Protein AF-A0A7V8CUK1-F1 (afdb_monomer)

Structure (mmCIF, N/CA/C/O backbone):
data_AF-A0A7V8CUK1-F1
#
_entry.id   AF-A0A7V8CUK1-F1
#
loop_
_atom_site.group_PDB
_atom_site.id
_atom_site.type_symbol
_atom_site.label_atom_id
_atom_site.label_alt_id
_atom_sit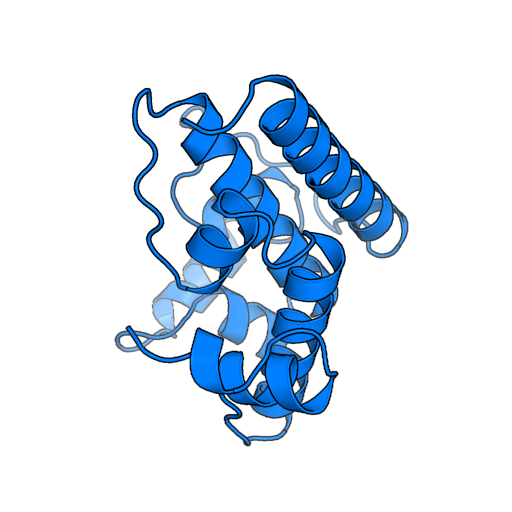e.label_comp_id
_atom_site.label_asym_id
_atom_site.label_entity_id
_atom_site.label_seq_id
_atom_site.pdbx_PDB_ins_code
_atom_site.Cartn_x
_atom_site.Cartn_y
_atom_site.Cartn_z
_atom_site.occupancy
_atom_site.B_iso_or_equiv
_atom_site.auth_seq_id
_atom_site.auth_comp_id
_atom_site.auth_asym_id
_atom_site.auth_atom_id
_atom_site.pdbx_PDB_model_num
ATOM 1 N N . MET A 1 1 ? -8.169 10.798 21.762 1.00 51.19 1 MET A N 1
ATOM 2 C CA . MET A 1 1 ? -6.802 10.284 21.980 1.00 51.19 1 MET A CA 1
ATOM 3 C C . MET A 1 1 ? -6.785 8.834 21.563 1.00 51.19 1 MET A C 1
ATOM 5 O O . MET A 1 1 ? -7.584 8.067 22.083 1.00 51.19 1 MET A O 1
ATOM 9 N N . ILE A 1 2 ? -5.942 8.481 20.598 1.00 59.31 2 ILE A N 1
ATOM 10 C CA . ILE A 1 2 ? -5.636 7.077 20.337 1.00 59.31 2 ILE A CA 1
ATOM 11 C C . ILE A 1 2 ? -4.816 6.587 21.530 1.00 59.31 2 ILE A C 1
ATOM 13 O O . ILE A 1 2 ? -3.867 7.260 21.922 1.00 59.31 2 ILE A O 1
ATOM 17 N N . THR A 1 3 ? -5.215 5.488 22.160 1.00 68.44 3 THR A N 1
ATOM 18 C CA . THR A 1 3 ? -4.437 4.887 23.245 1.00 68.44 3 THR A CA 1
ATOM 19 C C . THR A 1 3 ? -3.107 4.394 22.688 1.00 68.44 3 THR A C 1
ATOM 21 O O . THR A 1 3 ? -3.085 3.766 21.632 1.00 68.44 3 THR A O 1
ATOM 24 N N . ASP A 1 4 ? -2.019 4.650 23.410 1.00 76.81 4 ASP A N 1
ATOM 25 C CA . ASP A 1 4 ? -0.637 4.343 23.015 1.00 76.81 4 ASP A CA 1
ATOM 26 C C . ASP A 1 4 ? -0.474 2.902 22.481 1.00 76.81 4 ASP A C 1
ATOM 28 O O . ASP A 1 4 ? 0.088 2.661 21.417 1.00 76.81 4 ASP A O 1
ATOM 32 N N . ASN A 1 5 ? -1.137 1.942 23.132 1.00 85.12 5 ASN A N 1
ATOM 33 C CA . ASN A 1 5 ? -1.152 0.531 22.738 1.00 85.12 5 ASN A CA 1
ATOM 34 C C . ASN A 1 5 ? -1.760 0.268 21.338 1.00 85.12 5 ASN A C 1
ATOM 36 O O . ASN A 1 5 ? -1.317 -0.620 20.615 1.00 85.12 5 ASN A O 1
ATOM 40 N N . ARG A 1 6 ? -2.765 1.047 20.908 1.00 88.00 6 ARG A N 1
ATOM 41 C CA . ARG A 1 6 ? -3.354 0.885 19.566 1.00 88.00 6 ARG A CA 1
ATOM 42 C C . ARG A 1 6 ? -2.407 1.378 18.478 1.00 88.00 6 ARG A C 1
ATOM 44 O O . ARG A 1 6 ? -2.363 0.765 17.417 1.00 88.00 6 ARG A O 1
ATOM 51 N N . MET A 1 7 ? -1.683 2.470 18.727 1.00 88.88 7 MET A N 1
ATOM 52 C CA . MET A 1 7 ? -0.699 2.969 17.764 1.00 88.88 7 MET A CA 1
ATOM 53 C C . MET A 1 7 ? 0.431 1.965 17.568 1.00 88.88 7 MET A C 1
ATOM 55 O O . MET A 1 7 ? 0.765 1.678 16.426 1.00 88.88 7 MET A O 1
ATOM 59 N N . HIS A 1 8 ? 0.929 1.372 18.656 1.00 91.25 8 HIS A N 1
ATOM 60 C CA . HIS A 1 8 ? 1.919 0.296 18.593 1.00 91.25 8 HIS A CA 1
ATOM 61 C C . HIS A 1 8 ? 1.406 -0.904 17.787 1.00 91.25 8 HIS A C 1
ATOM 63 O O . HIS A 1 8 ? 2.064 -1.335 16.850 1.00 91.25 8 HIS A O 1
ATOM 69 N N . LYS A 1 9 ? 0.181 -1.380 18.057 1.00 93.31 9 LYS A N 1
ATOM 70 C CA . LYS A 1 9 ? -0.409 -2.471 17.265 1.00 93.31 9 LYS A CA 1
ATOM 71 C C . LYS A 1 9 ? -0.533 -2.116 15.779 1.00 93.31 9 LYS A C 1
ATOM 73 O O . LYS A 1 9 ? -0.212 -2.935 14.932 1.00 93.31 9 LYS A O 1
ATOM 78 N N . LEU A 1 10 ? -1.022 -0.917 15.453 1.00 94.19 10 LEU A N 1
ATOM 79 C CA . LEU A 1 10 ? -1.174 -0.484 14.062 1.00 94.19 10 LEU A CA 1
ATOM 80 C C . LEU A 1 10 ? 0.180 -0.403 13.345 1.00 94.19 10 LEU A C 1
ATOM 82 O O . LEU A 1 10 ? 0.274 -0.791 12.185 1.00 94.19 10 LEU A O 1
ATOM 86 N N . HIS A 1 11 ? 1.202 0.101 14.034 1.00 95.19 11 HIS A N 1
ATOM 87 C CA . HIS A 1 11 ? 2.575 0.126 13.548 1.00 95.19 11 HIS A CA 1
ATOM 88 C C . HIS A 1 11 ? 3.061 -1.291 13.214 1.00 95.19 11 HIS A C 1
ATOM 90 O O . HIS A 1 11 ? 3.462 -1.546 12.078 1.00 95.19 11 HIS A O 1
ATOM 96 N N . ASP A 1 12 ? 2.934 -2.225 14.157 1.00 96.25 12 ASP A N 1
ATOM 97 C CA . ASP A 1 12 ? 3.371 -3.61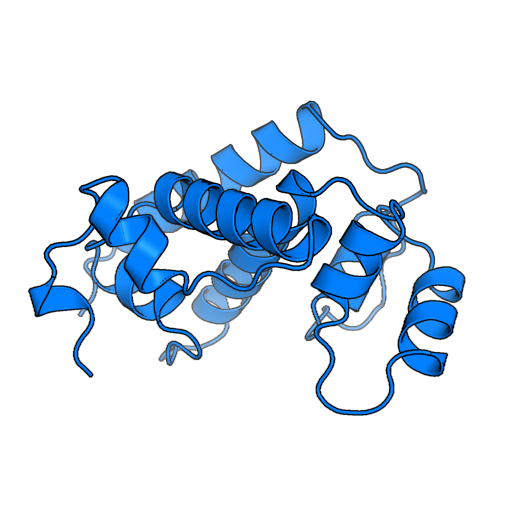3 13.975 1.00 96.25 12 ASP A CA 1
ATOM 98 C C . ASP A 1 12 ? 2.594 -4.309 12.847 1.00 96.25 12 ASP A C 1
ATOM 100 O O . ASP A 1 12 ? 3.201 -4.921 11.971 1.00 96.25 12 ASP A O 1
ATOM 104 N N . ASP A 1 13 ? 1.270 -4.123 12.783 1.00 97.12 13 ASP A N 1
ATOM 105 C CA . ASP A 1 13 ? 0.425 -4.674 11.716 1.00 97.12 13 ASP A CA 1
ATOM 106 C C . ASP A 1 13 ? 0.862 -4.172 10.319 1.00 97.12 13 ASP A C 1
ATOM 108 O O . ASP A 1 13 ? 0.829 -4.925 9.340 1.00 97.12 13 ASP A O 1
ATOM 112 N N . ILE A 1 14 ? 1.254 -2.895 10.203 1.00 97.69 14 ILE A N 1
ATOM 113 C CA . ILE A 1 14 ? 1.745 -2.311 8.945 1.00 97.69 14 ILE A CA 1
ATOM 114 C C . ILE A 1 14 ? 3.117 -2.890 8.581 1.00 97.69 14 ILE A C 1
ATOM 116 O O . ILE A 1 14 ? 3.324 -3.262 7.421 1.00 97.69 14 ILE A O 1
ATOM 120 N N . LEU A 1 15 ? 4.041 -2.989 9.541 1.00 97.62 15 LEU A N 1
ATOM 121 C CA . LEU A 1 15 ? 5.376 -3.537 9.296 1.00 97.62 15 LEU A CA 1
ATOM 122 C C . LEU A 1 15 ? 5.334 -5.023 8.933 1.00 97.62 15 LEU A C 1
ATOM 124 O O . LEU A 1 15 ? 6.010 -5.436 7.992 1.00 97.62 15 LEU A O 1
ATOM 128 N N . ASP A 1 16 ? 4.515 -5.820 9.614 1.00 98.00 16 ASP A N 1
ATOM 129 C CA . ASP A 1 16 ? 4.339 -7.240 9.308 1.00 98.00 16 ASP A CA 1
ATOM 130 C C . ASP A 1 16 ? 3.798 -7.442 7.890 1.00 98.00 16 ASP A C 1
ATOM 132 O O . ASP A 1 16 ? 4.327 -8.249 7.116 1.00 98.00 16 ASP A O 1
ATOM 136 N N . LEU A 1 17 ? 2.780 -6.665 7.507 1.00 97.94 17 LEU A N 1
ATOM 137 C CA . LEU A 1 17 ? 2.243 -6.680 6.149 1.00 97.94 17 LEU A CA 1
ATOM 138 C C . LEU A 1 17 ? 3.308 -6.286 5.117 1.00 97.94 17 LEU A C 1
ATOM 140 O O . LEU A 1 17 ? 3.419 -6.920 4.061 1.00 97.94 17 LEU A O 1
ATOM 144 N N . PHE A 1 18 ? 4.086 -5.245 5.401 1.00 97.88 18 PHE A N 1
ATOM 145 C CA . PHE A 1 18 ? 5.153 -4.780 4.525 1.00 97.88 18 PHE A CA 1
ATOM 146 C C . PHE A 1 18 ? 6.238 -5.846 4.340 1.00 97.88 18 PHE A C 1
ATOM 148 O O . PHE A 1 18 ? 6.561 -6.196 3.202 1.00 97.88 18 PHE A O 1
ATOM 155 N N . HIS A 1 19 ? 6.732 -6.440 5.428 1.00 97.62 19 HIS A N 1
ATOM 156 C CA . HIS A 1 19 ? 7.723 -7.513 5.376 1.00 97.62 19 HIS A CA 1
ATOM 157 C C . HIS A 1 19 ? 7.211 -8.738 4.614 1.00 97.62 19 HIS A C 1
ATOM 159 O O . HIS A 1 19 ? 7.938 -9.292 3.783 1.00 97.62 19 HIS A O 1
ATOM 165 N N . ALA A 1 20 ? 5.956 -9.138 4.835 1.00 98.00 20 ALA A N 1
ATOM 166 C CA . ALA A 1 20 ? 5.332 -10.228 4.090 1.00 98.00 20 ALA A CA 1
ATOM 167 C C . ALA A 1 20 ? 5.237 -9.911 2.587 1.00 98.00 20 ALA A C 1
ATOM 169 O O . ALA A 1 20 ? 5.492 -10.778 1.747 1.00 98.00 20 ALA A O 1
ATOM 170 N N . THR A 1 21 ? 4.918 -8.661 2.243 1.00 97.88 21 THR A N 1
ATOM 171 C CA . THR A 1 21 ? 4.803 -8.202 0.854 1.00 97.88 21 THR A CA 1
ATOM 172 C C . THR A 1 21 ? 6.157 -8.194 0.154 1.00 97.88 21 THR A C 1
ATOM 174 O O . THR A 1 21 ? 6.274 -8.794 -0.912 1.00 97.88 21 THR A O 1
ATOM 177 N N . ILE A 1 22 ? 7.194 -7.603 0.758 1.00 96.31 22 ILE A N 1
ATOM 178 C CA . ILE A 1 22 ? 8.551 -7.587 0.187 1.00 96.31 22 ILE A CA 1
ATOM 179 C C . ILE A 1 22 ? 9.107 -9.003 0.053 1.00 96.31 22 ILE A C 1
ATOM 181 O O . ILE A 1 22 ? 9.697 -9.334 -0.972 1.00 96.31 22 ILE A O 1
ATOM 185 N N . SER A 1 23 ? 8.885 -9.862 1.049 1.00 97.25 23 SER A N 1
ATOM 186 C CA . SER A 1 23 ? 9.347 -11.255 0.995 1.00 97.25 23 SER A CA 1
ATOM 187 C C . SER A 1 23 ? 8.728 -12.020 -0.177 1.00 97.25 23 SER A C 1
ATOM 189 O O . SER A 1 23 ? 9.383 -12.857 -0.794 1.00 97.25 23 SER A O 1
ATOM 191 N N . ARG A 1 24 ? 7.461 -11.733 -0.499 1.00 97.50 24 ARG A N 1
ATOM 192 C CA . ARG A 1 24 ? 6.744 -12.355 -1.617 1.00 97.50 24 ARG A CA 1
ATOM 193 C C . ARG A 1 24 ? 7.061 -11.713 -2.969 1.00 97.50 24 ARG A C 1
ATOM 195 O O . ARG A 1 24 ? 7.052 -12.404 -3.985 1.00 97.50 24 ARG A O 1
ATOM 202 N N . PHE A 1 25 ? 7.305 -10.409 -2.982 1.00 96.94 25 PHE A N 1
ATOM 203 C CA . PHE A 1 25 ? 7.545 -9.602 -4.173 1.00 96.94 25 PHE A CA 1
ATOM 204 C C . PHE A 1 25 ? 8.824 -8.782 -3.978 1.00 96.94 25 PHE A C 1
ATOM 206 O O . PHE A 1 25 ? 8.735 -7.582 -3.717 1.00 96.94 25 PHE A O 1
ATOM 213 N N . PRO A 1 26 ? 10.011 -9.404 -4.059 1.00 96.38 26 PRO A N 1
ATOM 214 C CA . PRO A 1 26 ? 11.260 -8.710 -3.776 1.00 96.38 26 PRO A CA 1
ATOM 215 C C . PRO A 1 26 ? 11.538 -7.601 -4.809 1.00 96.38 26 PRO A C 1
ATOM 217 O O . PRO A 1 26 ? 11.166 -7.748 -5.979 1.00 96.38 26 PRO A O 1
ATOM 220 N N . PRO A 1 27 ? 12.194 -6.497 -4.404 1.00 95.00 27 PRO A N 1
ATOM 221 C CA . PRO A 1 27 ? 12.601 -5.439 -5.322 1.00 95.00 27 PRO A CA 1
ATOM 222 C C . PRO A 1 27 ? 13.595 -5.955 -6.368 1.00 95.00 27 PRO A C 1
ATOM 224 O O . PRO A 1 27 ? 14.397 -6.853 -6.104 1.00 95.00 27 PRO A O 1
ATOM 227 N N . GLN A 1 28 ? 13.539 -5.378 -7.568 1.00 92.88 28 GLN A N 1
ATOM 228 C CA . GLN A 1 28 ? 14.340 -5.819 -8.719 1.00 92.88 28 GLN A CA 1
ATOM 229 C C . GLN A 1 28 ? 15.638 -5.022 -8.884 1.00 92.88 28 GLN A C 1
ATOM 231 O O . GLN A 1 28 ? 16.539 -5.431 -9.618 1.00 92.88 28 GLN A O 1
ATOM 236 N N . HIS A 1 29 ? 15.743 -3.881 -8.207 1.00 92.81 29 HIS A N 1
ATOM 237 C CA . HIS A 1 29 ? 16.882 -2.983 -8.284 1.00 92.81 29 HIS A CA 1
ATOM 238 C C . HIS A 1 29 ? 17.542 -2.823 -6.920 1.00 92.81 29 HIS A C 1
ATOM 240 O O . HIS A 1 29 ? 16.934 -3.040 -5.872 1.00 92.81 29 HIS A O 1
ATOM 246 N N . ALA A 1 30 ? 18.810 -2.411 -6.938 1.00 88.06 30 ALA A N 1
ATOM 247 C CA . ALA A 1 30 ? 19.479 -2.002 -5.716 1.00 88.06 30 ALA A CA 1
ATOM 248 C C . ALA A 1 30 ? 18.745 -0.789 -5.108 1.00 88.06 30 ALA A C 1
ATOM 250 O O . ALA A 1 30 ? 18.353 0.111 -5.860 1.00 88.06 30 ALA A O 1
ATOM 251 N N . PRO A 1 31 ? 18.579 -0.744 -3.775 1.00 85.38 31 PRO A N 1
ATOM 252 C CA . PRO A 1 31 ? 17.950 0.386 -3.111 1.00 85.38 31 PRO A CA 1
ATOM 253 C C . PRO A 1 31 ? 18.742 1.666 -3.392 1.00 85.38 31 PRO A C 1
ATOM 255 O O . PRO A 1 31 ? 19.974 1.683 -3.308 1.00 85.38 31 PRO A O 1
ATOM 258 N N . PHE A 1 32 ? 18.039 2.743 -3.736 1.00 83.94 32 PHE A N 1
ATOM 259 C CA . PHE A 1 32 ? 18.649 4.043 -3.998 1.00 83.94 32 PHE A CA 1
ATOM 260 C C . PHE A 1 32 ? 18.261 5.030 -2.903 1.00 83.94 32 PHE A C 1
ATOM 262 O O . PHE A 1 32 ? 17.244 5.710 -3.003 1.00 83.94 32 PHE A O 1
ATOM 269 N N . ILE A 1 33 ? 19.088 5.113 -1.863 1.00 77.06 33 ILE A N 1
ATOM 270 C CA . ILE A 1 33 ? 18.859 6.017 -0.733 1.00 77.06 33 ILE A CA 1
ATOM 271 C C . ILE A 1 33 ? 19.136 7.454 -1.183 1.00 77.06 33 ILE A C 1
ATOM 273 O O . ILE A 1 33 ? 20.267 7.791 -1.546 1.00 77.06 33 ILE A O 1
ATOM 277 N N . GLN A 1 34 ? 18.116 8.311 -1.152 1.00 68.06 34 GLN A N 1
ATOM 278 C CA . GLN A 1 34 ? 18.307 9.751 -1.307 1.00 68.06 34 GLN A CA 1
ATOM 279 C C . GLN A 1 34 ? 18.609 10.389 0.050 1.00 68.06 34 GLN A C 1
ATOM 281 O O .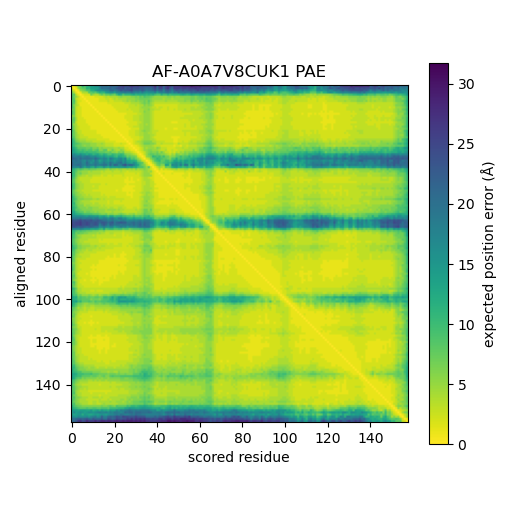 GLN A 1 34 ? 18.145 9.945 1.092 1.00 68.06 34 GLN A O 1
ATOM 286 N N . ALA A 1 35 ? 19.402 11.465 0.050 1.00 58.62 35 ALA A N 1
ATOM 287 C CA . ALA A 1 35 ? 19.739 12.192 1.278 1.00 58.62 35 ALA A CA 1
ATOM 288 C C . ALA A 1 35 ? 18.526 12.900 1.919 1.00 58.62 35 ALA A C 1
ATOM 290 O O . ALA A 1 35 ? 18.602 13.335 3.066 1.00 58.62 35 ALA A O 1
ATOM 291 N N . ALA A 1 36 ? 17.423 13.038 1.177 1.00 63.16 36 ALA A N 1
ATOM 292 C CA . ALA A 1 36 ? 16.160 13.576 1.657 1.00 63.16 36 ALA A CA 1
ATOM 293 C C . ALA A 1 36 ? 15.128 12.447 1.724 1.00 63.16 36 ALA A C 1
ATOM 295 O O . ALA A 1 36 ? 14.956 11.726 0.748 1.00 63.16 36 ALA A O 1
ATOM 296 N N . MET A 1 37 ? 14.444 12.339 2.866 1.00 58.78 37 MET A N 1
ATOM 297 C CA . MET A 1 37 ? 13.389 11.346 3.084 1.00 58.78 37 MET A CA 1
ATOM 298 C C . MET A 1 37 ? 12.264 11.478 2.045 1.00 58.78 37 MET A C 1
ATOM 300 O O . MET A 1 37 ? 11.901 12.607 1.691 1.00 58.78 37 MET A O 1
ATOM 304 N N . PRO A 1 38 ? 11.656 10.362 1.618 1.00 65.50 38 PRO A N 1
ATOM 305 C CA . PRO A 1 38 ? 10.652 10.367 0.570 1.00 65.50 38 PRO A CA 1
ATOM 306 C C . PRO A 1 38 ? 9.348 10.979 1.096 1.00 65.50 38 PRO A C 1
ATOM 308 O O . PRO A 1 38 ? 8.822 10.598 2.140 1.00 65.50 38 PRO A O 1
ATOM 311 N N . TYR A 1 39 ? 8.800 11.949 0.370 1.00 71.75 39 TYR A N 1
ATOM 312 C CA . TYR A 1 39 ? 7.490 12.544 0.656 1.00 71.75 39 TYR A CA 1
ATOM 313 C C . TYR A 1 39 ? 6.415 12.022 -0.295 1.00 71.75 39 TYR A C 1
ATOM 315 O O . TYR A 1 39 ? 5.220 12.106 0.009 1.00 71.75 39 TYR A O 1
ATOM 323 N N . LYS A 1 40 ? 6.815 11.479 -1.449 1.00 86.31 40 LYS A N 1
ATOM 324 C CA . LYS A 1 40 ? 5.916 10.969 -2.487 1.00 86.31 40 LYS A CA 1
ATOM 325 C C . LYS A 1 40 ? 6.085 9.468 -2.669 1.00 86.31 40 LYS A C 1
ATOM 327 O O . LYS A 1 40 ? 7.184 8.938 -2.573 1.00 86.31 40 LYS A O 1
ATOM 332 N N . ILE A 1 41 ? 4.997 8.801 -3.052 1.00 89.12 41 ILE A N 1
ATOM 333 C CA . ILE A 1 41 ? 4.971 7.348 -3.271 1.00 89.12 41 ILE A CA 1
ATOM 334 C C . ILE A 1 41 ? 6.064 6.861 -4.239 1.00 89.12 41 ILE A C 1
ATOM 336 O O . ILE A 1 41 ? 6.673 5.822 -4.018 1.00 89.12 41 ILE A O 1
ATOM 340 N N . GLY A 1 42 ? 6.366 7.643 -5.281 1.00 89.94 42 GLY A N 1
ATOM 341 C CA . GLY A 1 42 ? 7.420 7.311 -6.239 1.00 89.94 42 GLY A CA 1
ATOM 342 C C . GLY A 1 42 ? 8.822 7.294 -5.629 1.00 89.94 42 GLY A C 1
ATOM 343 O O . GLY A 1 42 ? 9.646 6.489 -6.041 1.00 89.94 42 GLY A O 1
ATOM 344 N N . GLU A 1 43 ? 9.092 8.144 -4.640 1.00 90.62 43 GLU A N 1
ATOM 345 C CA . GLU A 1 43 ? 10.397 8.209 -3.973 1.00 90.62 43 GLU A CA 1
ATOM 346 C C . GLU A 1 43 ? 10.597 6.983 -3.072 1.00 90.62 43 GLU A C 1
ATOM 348 O O . GLU A 1 43 ? 11.643 6.349 -3.162 1.00 90.62 43 GLU A O 1
ATOM 353 N N . TYR A 1 44 ? 9.564 6.554 -2.333 1.00 93.19 44 TYR A N 1
ATOM 354 C CA . TYR A 1 44 ? 9.596 5.287 -1.583 1.00 93.19 44 TYR A CA 1
ATOM 355 C C . TYR A 1 44 ? 9.890 4.087 -2.491 1.00 93.19 44 TYR A C 1
ATOM 357 O O . TYR A 1 44 ? 10.713 3.235 -2.166 1.00 93.19 44 TYR A O 1
ATOM 365 N N . LEU A 1 45 ? 9.235 4.015 -3.654 1.00 94.19 45 LEU A N 1
ATOM 366 C CA . LEU A 1 45 ? 9.447 2.922 -4.608 1.00 94.19 45 LEU A CA 1
ATOM 367 C C . LEU A 1 45 ? 10.878 2.906 -5.169 1.00 94.19 45 LEU A C 1
ATOM 369 O O . LEU A 1 45 ? 11.410 1.831 -5.444 1.00 94.19 45 LEU A O 1
ATOM 373 N N . VAL A 1 46 ? 11.506 4.077 -5.320 1.00 93.94 46 VAL A N 1
ATOM 374 C CA . VAL A 1 46 ? 12.917 4.199 -5.715 1.00 93.94 46 VAL A CA 1
ATOM 375 C C . VAL A 1 46 ? 13.850 3.751 -4.594 1.00 93.94 46 VAL A C 1
ATOM 377 O O . VAL A 1 46 ? 14.766 2.964 -4.831 1.00 93.94 46 VAL A O 1
ATOM 380 N N . GLU A 1 47 ? 13.621 4.229 -3.373 1.00 92.62 47 GLU A N 1
ATOM 381 C CA . GLU A 1 47 ? 14.461 3.896 -2.220 1.00 92.62 47 GLU A CA 1
ATOM 382 C C . GLU A 1 47 ? 14.452 2.405 -1.912 1.00 92.62 47 GLU A C 1
ATOM 384 O O . GLU A 1 47 ? 15.500 1.828 -1.638 1.00 92.62 47 GLU A O 1
ATOM 389 N N . LEU A 1 48 ? 13.291 1.767 -2.043 1.00 92.94 48 LEU A N 1
ATOM 390 C CA . LEU A 1 48 ? 13.129 0.333 -1.834 1.00 92.94 48 LEU A CA 1
ATOM 391 C C . LEU A 1 48 ? 13.603 -0.518 -3.020 1.00 92.94 48 LEU A C 1
ATOM 393 O O . LEU A 1 48 ? 13.612 -1.739 -2.910 1.00 92.94 48 LEU A O 1
ATOM 397 N N . GLY A 1 49 ? 14.000 0.090 -4.144 1.00 95.31 49 GLY A N 1
ATOM 398 C CA . GLY A 1 49 ? 14.507 -0.630 -5.315 1.00 95.31 49 GLY A CA 1
ATOM 399 C C . GLY A 1 49 ? 13.427 -1.294 -6.178 1.00 95.31 49 GLY A C 1
ATOM 400 O O . GLY A 1 49 ? 13.734 -2.172 -6.985 1.00 95.31 49 GLY A O 1
ATOM 401 N N . TYR A 1 50 ? 12.160 -0.900 -6.036 1.00 96.19 50 TYR A N 1
ATOM 402 C CA . TYR A 1 50 ? 11.086 -1.370 -6.919 1.00 96.19 50 TYR A CA 1
ATOM 403 C C . TYR A 1 50 ? 11.119 -0.704 -8.287 1.00 96.19 50 TYR A C 1
ATOM 405 O O . TYR A 1 50 ? 10.741 -1.333 -9.268 1.00 96.19 50 TYR A O 1
ATOM 413 N N . ILE A 1 51 ? 11.569 0.549 -8.349 1.00 95.00 51 ILE A N 1
ATOM 414 C CA . ILE A 1 51 ? 11.762 1.288 -9.598 1.00 95.00 51 ILE A CA 1
ATOM 415 C C . ILE A 1 51 ? 13.073 2.066 -9.546 1.00 95.00 51 ILE A C 1
ATOM 417 O O . ILE A 1 51 ? 13.592 2.400 -8.485 1.00 95.00 51 ILE A O 1
ATOM 421 N N . THR A 1 52 ? 13.601 2.425 -10.701 1.00 94.12 52 THR A N 1
ATOM 422 C CA . THR A 1 52 ? 14.741 3.327 -10.828 1.00 94.12 52 THR A CA 1
ATOM 423 C C . THR A 1 52 ? 14.287 4.792 -10.870 1.00 94.12 52 THR A C 1
ATOM 425 O O . THR A 1 52 ? 13.175 5.108 -11.311 1.00 94.12 52 THR A O 1
ATOM 428 N N . PRO A 1 53 ? 15.175 5.754 -10.543 1.00 92.06 53 PRO A N 1
ATOM 429 C CA . PRO A 1 53 ? 14.888 7.174 -10.751 1.00 92.06 53 PRO A CA 1
ATOM 430 C C . PRO A 1 53 ? 14.529 7.515 -12.207 1.00 92.06 53 PRO A C 1
ATOM 432 O O . PRO A 1 53 ? 13.837 8.499 -12.469 1.00 92.06 53 PRO A O 1
ATOM 435 N N . ARG A 1 54 ? 15.033 6.733 -13.173 1.00 91.69 54 ARG A N 1
ATOM 436 C CA . ARG A 1 54 ? 14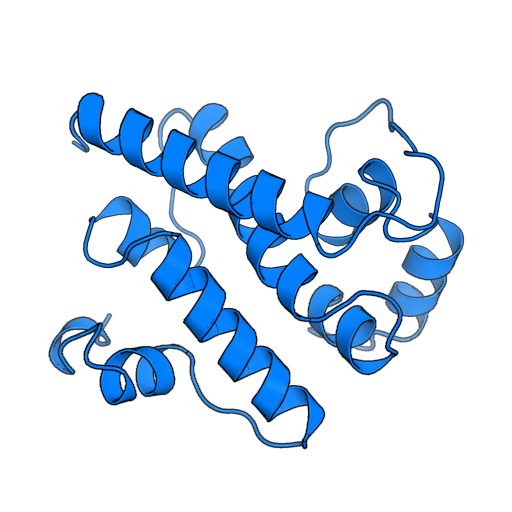.736 6.912 -14.598 1.00 91.69 54 ARG A CA 1
ATOM 437 C C . ARG A 1 54 ? 13.298 6.512 -14.918 1.00 91.69 54 ARG A C 1
ATOM 439 O O . ARG A 1 54 ? 12.621 7.296 -15.575 1.00 91.69 54 ARG A O 1
ATOM 446 N N . GLU A 1 55 ? 12.845 5.356 -14.446 1.00 92.38 55 GLU A N 1
ATOM 447 C CA . GLU A 1 55 ? 11.468 4.883 -14.646 1.00 92.38 55 GLU A CA 1
ATOM 448 C C . GLU A 1 55 ? 10.463 5.814 -13.975 1.00 92.38 55 GLU A C 1
ATOM 450 O O . GLU A 1 55 ? 9.482 6.207 -14.603 1.00 92.38 55 GLU A O 1
ATOM 455 N N . LEU A 1 56 ? 10.761 6.284 -12.757 1.00 91.12 56 LEU A N 1
ATOM 456 C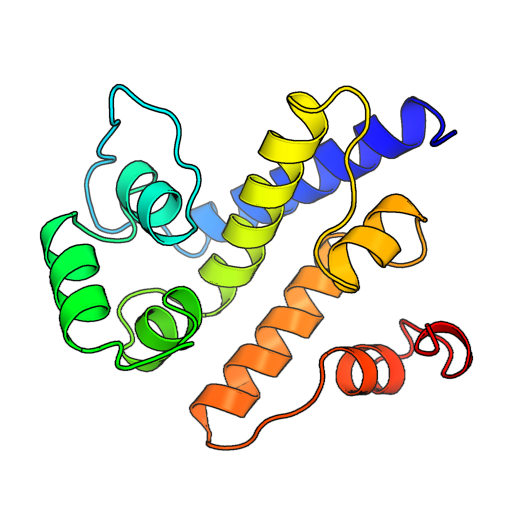 CA . LEU A 1 56 ? 9.923 7.281 -12.094 1.00 91.12 56 LEU A CA 1
ATOM 457 C C . LEU A 1 56 ? 9.770 8.550 -12.948 1.00 91.12 56 LEU A C 1
ATOM 459 O O . LEU A 1 56 ? 8.656 9.028 -13.154 1.00 91.12 56 LEU A O 1
ATOM 463 N N . ARG A 1 57 ? 10.871 9.086 -13.497 1.00 89.69 57 ARG A N 1
ATOM 464 C CA . ARG A 1 57 ? 10.807 10.247 -14.404 1.00 89.69 57 ARG A CA 1
ATOM 465 C C . ARG A 1 57 ? 9.995 9.953 -15.662 1.00 89.69 57 ARG A C 1
ATOM 467 O O . ARG A 1 57 ? 9.255 10.825 -16.100 1.00 89.69 57 ARG A O 1
ATOM 474 N N . GLN A 1 58 ? 10.127 8.759 -16.236 1.00 89.12 58 GLN A N 1
ATOM 475 C CA . GLN A 1 58 ? 9.363 8.367 -17.420 1.00 89.12 58 GLN A CA 1
ATOM 476 C C . GLN A 1 58 ? 7.864 8.325 -17.126 1.00 89.12 58 GLN A C 1
ATOM 478 O O . GLN A 1 58 ? 7.093 8.888 -17.897 1.00 89.12 58 GLN A O 1
ATOM 483 N N . VAL A 1 59 ? 7.436 7.739 -16.007 1.00 88.25 59 VAL A N 1
ATOM 484 C CA . VAL A 1 59 ? 6.014 7.734 -15.627 1.00 88.25 59 VAL A CA 1
ATOM 485 C C . VAL A 1 59 ? 5.505 9.152 -15.387 1.00 88.25 59 VAL A C 1
ATOM 487 O O . VAL A 1 59 ? 4.477 9.536 -15.938 1.00 88.25 59 VAL A O 1
ATOM 490 N N . LEU A 1 60 ? 6.263 9.977 -14.661 1.00 86.81 60 LEU A N 1
ATOM 491 C CA . LEU A 1 60 ? 5.893 11.372 -14.400 1.00 86.81 60 LEU A CA 1
ATOM 492 C C . LEU A 1 60 ? 5.778 12.225 -15.675 1.00 86.81 60 LEU A C 1
ATOM 494 O O . LEU A 1 60 ? 4.977 13.152 -15.709 1.00 86.81 60 LEU A O 1
ATOM 498 N N . GLN A 1 61 ? 6.551 11.927 -16.723 1.00 84.56 61 GLN A N 1
ATOM 499 C CA . GLN A 1 61 ? 6.449 12.615 -18.018 1.00 84.56 61 GLN A CA 1
ATOM 500 C C . GLN A 1 61 ? 5.167 12.262 -18.784 1.00 84.56 61 GLN A C 1
ATOM 502 O O . GLN A 1 61 ? 4.659 13.092 -19.539 1.00 84.56 61 GLN A O 1
ATOM 507 N N . HIS A 1 62 ? 4.650 11.045 -18.604 1.00 75.50 62 HIS A N 1
ATOM 508 C CA . HIS A 1 62 ? 3.429 10.576 -19.265 1.00 75.50 62 HIS A CA 1
ATOM 509 C C . HIS A 1 62 ? 2.165 10.828 -18.434 1.00 75.50 62 HIS A C 1
ATOM 511 O O . HIS A 1 62 ? 1.072 10.890 -18.998 1.00 75.50 62 HIS A O 1
ATOM 517 N N . ALA A 1 63 ? 2.307 11.037 -17.124 1.00 70.50 63 ALA A N 1
ATOM 518 C CA . ALA A 1 63 ? 1.224 11.427 -16.235 1.00 70.50 63 ALA A CA 1
ATOM 519 C C . ALA A 1 63 ? 0.722 12.843 -16.585 1.00 70.50 63 ALA A C 1
ATOM 521 O O . ALA A 1 63 ? 1.259 13.857 -16.137 1.00 70.50 63 ALA A O 1
ATOM 522 N N . LYS A 1 64 ? -0.321 12.936 -17.417 1.00 56.00 64 LYS A N 1
ATOM 523 C CA . LYS A 1 64 ? -1.005 14.202 -17.717 1.00 56.00 64 LYS A CA 1
ATOM 524 C C . LYS A 1 64 ? -2.141 14.427 -1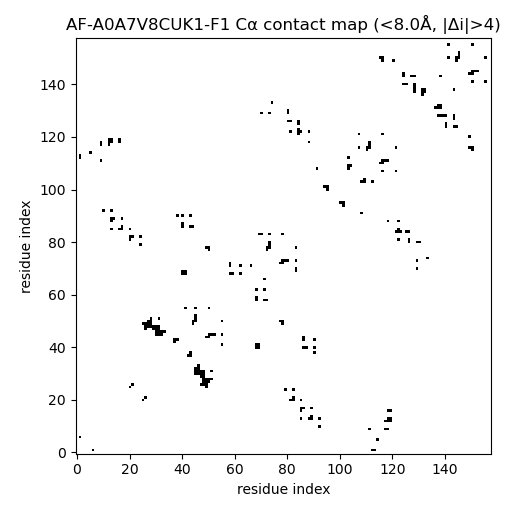6.713 1.00 56.00 64 LYS A C 1
ATOM 526 O O . LYS A 1 64 ? -3.175 13.775 -16.790 1.00 56.00 64 LYS A O 1
ATOM 531 N N . GLY A 1 65 ? -1.981 15.393 -15.807 1.00 59.28 65 GLY A N 1
ATOM 532 C CA . GLY A 1 65 ? -3.022 15.802 -14.851 1.00 59.28 65 GLY A CA 1
ATOM 533 C C . GLY A 1 65 ? -2.929 15.106 -13.487 1.00 59.28 65 GLY A C 1
ATOM 534 O O . GLY A 1 65 ? -1.846 14.738 -13.046 1.00 59.28 65 GLY A O 1
ATOM 535 N N . ALA A 1 66 ? -4.064 14.953 -12.798 1.00 54.06 66 ALA A N 1
ATOM 536 C CA . ALA A 1 66 ? -4.166 14.363 -11.455 1.00 54.06 66 ALA A CA 1
ATOM 537 C C . ALA A 1 66 ? -4.070 12.819 -11.453 1.00 54.06 66 ALA A C 1
ATOM 539 O O . ALA A 1 66 ? -4.836 12.147 -10.767 1.00 54.06 66 ALA A O 1
ATOM 540 N N . HIS A 1 67 ? -3.191 12.237 -12.272 1.00 60.47 67 HIS A N 1
ATOM 541 C CA . HIS A 1 67 ? -3.008 10.786 -12.326 1.00 60.47 67 HIS A CA 1
ATOM 542 C C . HIS A 1 67 ? -2.222 10.280 -11.113 1.00 60.47 67 HIS A C 1
ATOM 544 O O . HIS A 1 67 ? -1.257 10.895 -10.649 1.00 60.47 67 HIS A O 1
ATOM 550 N N . HIS A 1 68 ? -2.671 9.150 -10.570 1.00 80.19 68 HIS A N 1
ATOM 551 C CA . HIS A 1 68 ? -2.042 8.510 -9.426 1.00 80.19 68 HIS A CA 1
ATOM 552 C C . HIS A 1 68 ? -0.829 7.713 -9.911 1.00 80.19 68 HIS A C 1
ATOM 554 O O . HIS A 1 68 ? -0.979 6.582 -10.354 1.00 80.19 68 HIS A O 1
ATOM 560 N N . VAL A 1 69 ? 0.372 8.284 -9.773 1.00 87.06 69 VAL A N 1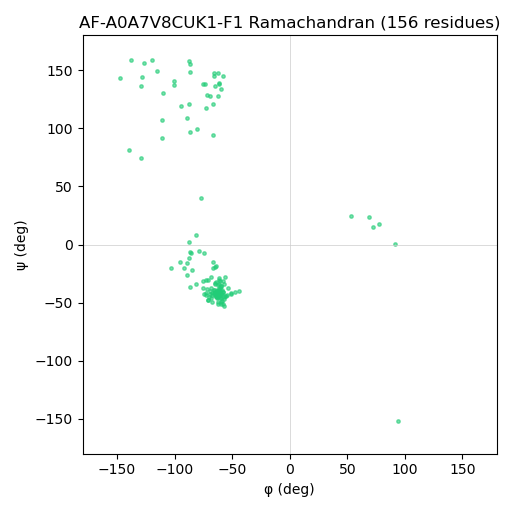
ATOM 561 C CA . VAL A 1 69 ? 1.654 7.675 -10.197 1.00 87.06 69 VAL A CA 1
ATOM 562 C C . VAL A 1 69 ? 1.780 6.196 -9.811 1.00 87.06 69 VAL A C 1
ATOM 564 O O . VAL A 1 69 ? 2.262 5.393 -10.600 1.00 87.06 69 VAL A O 1
ATOM 567 N N . GLY A 1 70 ? 1.323 5.818 -8.613 1.00 89.25 70 GLY A N 1
ATOM 568 C CA . GLY A 1 70 ? 1.324 4.419 -8.178 1.00 89.25 70 GLY A CA 1
ATOM 569 C C . GLY A 1 70 ? 0.457 3.506 -9.052 1.00 89.25 70 GLY A C 1
ATOM 570 O O . GLY A 1 70 ? 0.896 2.418 -9.411 1.00 89.25 70 GLY A O 1
ATOM 571 N N . LEU A 1 71 ? -0.745 3.948 -9.435 1.00 89.25 71 LEU A N 1
ATOM 572 C CA . LEU A 1 71 ? -1.637 3.182 -10.312 1.00 89.25 71 LEU A CA 1
ATOM 573 C C . LEU A 1 71 ? -1.056 3.029 -11.716 1.00 89.25 71 LEU A C 1
ATOM 575 O O . LEU A 1 71 ? -1.153 1.948 -12.289 1.00 89.25 71 LEU A O 1
ATOM 579 N N . ASP A 1 72 ? -0.422 4.075 -12.249 1.00 89.38 72 ASP A N 1
ATOM 580 C CA . ASP A 1 72 ? 0.227 4.019 -13.563 1.00 89.38 72 ASP A CA 1
ATOM 581 C C . ASP A 1 72 ? 1.379 3.005 -13.574 1.00 89.38 72 ASP A C 1
ATOM 583 O O . ASP A 1 72 ? 1.525 2.238 -14.525 1.00 89.38 72 ASP A O 1
ATOM 587 N N . LEU A 1 73 ? 2.162 2.950 -12.491 1.00 91.69 73 LEU A N 1
ATOM 588 C CA . LEU A 1 73 ? 3.239 1.971 -12.324 1.00 91.69 73 LEU A CA 1
ATOM 589 C C . LEU A 1 73 ? 2.714 0.534 -12.261 1.00 91.69 73 LEU A C 1
ATOM 591 O O . LEU A 1 73 ? 3.308 -0.353 -12.868 1.00 91.69 73 LEU A O 1
ATOM 595 N N . VAL A 1 74 ? 1.598 0.300 -11.567 1.00 93.31 74 VAL A N 1
ATOM 596 C CA . VAL A 1 74 ? 0.965 -1.027 -11.523 1.00 93.31 74 VAL A CA 1
ATOM 597 C C . VAL A 1 74 ? 0.360 -1.398 -12.878 1.00 93.31 74 VAL A C 1
ATOM 599 O O . VAL A 1 74 ? 0.511 -2.523 -13.340 1.00 93.31 74 VAL A O 1
ATOM 602 N N . ARG A 1 75 ? -0.315 -0.459 -13.546 1.00 89.19 75 ARG A N 1
ATOM 603 C CA . ARG A 1 75 ? -0.930 -0.689 -14.861 1.00 89.19 75 ARG A CA 1
ATOM 604 C C . ARG A 1 75 ? 0.105 -0.976 -15.948 1.00 89.19 75 ARG A C 1
ATOM 606 O O . ARG A 1 75 ? -0.190 -1.720 -16.874 1.00 89.19 75 ARG A O 1
ATOM 613 N N . GLY A 1 76 ? 1.281 -0.364 -15.856 1.00 89.50 76 GLY A N 1
ATOM 614 C CA . GLY A 1 76 ? 2.407 -0.632 -16.748 1.00 89.50 76 GLY A CA 1
ATOM 615 C C . GLY A 1 76 ? 3.219 -1.875 -16.381 1.00 89.50 76 GLY A C 1
ATOM 616 O O . GLY A 1 76 ? 4.301 -2.034 -16.938 1.00 89.50 76 GLY A O 1
ATOM 617 N N . ASP A 1 77 ? 2.755 -2.691 -15.424 1.00 91.12 77 ASP A N 1
ATOM 618 C CA . ASP A 1 77 ? 3.457 -3.862 -14.880 1.00 91.12 77 ASP A CA 1
ATOM 619 C C . ASP A 1 77 ? 4.882 -3.557 -14.372 1.00 91.12 77 ASP A C 1
ATOM 621 O O . ASP A 1 77 ? 5.735 -4.439 -14.286 1.00 91.12 77 ASP A O 1
ATOM 625 N N . VAL A 1 78 ? 5.145 -2.296 -14.006 1.00 93.38 78 VAL A N 1
ATOM 626 C CA . VAL A 1 78 ? 6.442 -1.850 -13.475 1.00 93.38 78 VAL A CA 1
ATOM 627 C C . VAL A 1 78 ? 6.604 -2.311 -12.029 1.00 93.38 78 VAL A C 1
ATOM 629 O O . VAL A 1 78 ? 7.693 -2.698 -11.614 1.00 93.38 78 VAL A O 1
ATOM 632 N N . ILE A 1 79 ? 5.514 -2.295 -11.256 1.00 95.31 79 ILE A N 1
ATOM 633 C CA . ILE A 1 79 ? 5.481 -2.827 -9.891 1.00 95.31 79 ILE A CA 1
ATOM 634 C C . ILE A 1 79 ? 4.308 -3.803 -9.724 1.00 95.31 79 ILE A C 1
ATOM 636 O O . ILE A 1 79 ? 3.227 -3.554 -10.264 1.00 95.31 79 ILE A O 1
ATOM 640 N N . PRO A 1 80 ? 4.460 -4.884 -8.939 1.00 95.62 80 PRO A N 1
ATOM 641 C CA . PRO A 1 80 ? 3.343 -5.767 -8.620 1.00 95.62 80 PRO A CA 1
ATOM 642 C C . PRO A 1 80 ? 2.237 -5.028 -7.855 1.00 95.62 80 PRO A C 1
ATOM 644 O O . PRO A 1 80 ? 2.518 -4.286 -6.913 1.00 95.62 80 PRO A O 1
ATOM 647 N N . ALA A 1 81 ? 0.972 -5.288 -8.194 1.00 94.56 81 ALA A N 1
ATOM 648 C CA . ALA A 1 81 ? -0.176 -4.626 -7.565 1.00 94.56 81 ALA A CA 1
ATOM 649 C C . ALA A 1 81 ? -0.175 -4.662 -6.018 1.00 94.56 81 ALA A C 1
ATOM 651 O O . ALA A 1 81 ? -0.424 -3.612 -5.426 1.00 94.56 81 ALA A O 1
ATOM 652 N N . PRO A 1 82 ? 0.164 -5.781 -5.335 1.00 95.94 82 PRO A N 1
ATOM 653 C CA . PRO A 1 82 ? 0.173 -5.827 -3.867 1.00 95.94 82 PRO A CA 1
ATOM 654 C C . PRO A 1 82 ? 1.241 -4.948 -3.205 1.00 95.94 82 PRO A C 1
ATOM 656 O O . PRO A 1 82 ? 1.109 -4.609 -2.032 1.00 95.94 82 PRO A O 1
ATOM 659 N N . VAL A 1 83 ? 2.288 -4.561 -3.940 1.00 97.25 83 VAL A N 1
ATOM 660 C CA . VAL A 1 83 ? 3.350 -3.695 -3.412 1.00 97.25 83 VAL A CA 1
ATOM 661 C C . VAL A 1 83 ? 2.798 -2.301 -3.128 1.00 97.25 83 VAL A C 1
ATOM 663 O O . VAL A 1 83 ? 3.082 -1.734 -2.077 1.00 97.25 83 VAL A O 1
ATOM 666 N N . LEU A 1 84 ? 1.961 -1.756 -4.015 1.00 96.25 84 LEU A N 1
ATOM 667 C CA . LEU A 1 84 ? 1.483 -0.379 -3.891 1.00 96.25 84 LEU A CA 1
ATOM 668 C C . LEU A 1 84 ? 0.706 -0.111 -2.580 1.00 96.25 84 LEU A C 1
ATOM 670 O O . LEU A 1 84 ? 1.064 0.849 -1.894 1.00 96.25 84 LEU A O 1
ATOM 674 N N . PRO A 1 85 ? -0.294 -0.922 -2.171 1.00 96.75 85 PRO A N 1
ATOM 675 C CA . PRO A 1 85 ? -0.955 -0.757 -0.877 1.00 96.75 85 PRO A CA 1
ATOM 676 C C . PRO A 1 85 ? 0.003 -0.827 0.314 1.00 96.75 85 PRO A C 1
ATOM 678 O O . PRO A 1 85 ? -0.117 -0.016 1.230 1.00 96.75 85 PRO A O 1
ATOM 681 N N . ALA A 1 86 ? 0.978 -1.743 0.294 1.00 97.25 86 ALA A N 1
ATOM 682 C CA . ALA A 1 86 ? 1.958 -1.866 1.371 1.00 97.25 86 ALA A CA 1
ATOM 683 C C . ALA A 1 86 ? 2.824 -0.601 1.496 1.00 97.25 86 ALA A C 1
ATOM 685 O O . ALA A 1 86 ? 3.010 -0.093 2.600 1.00 97.25 86 ALA A O 1
ATOM 686 N N . ILE A 1 87 ? 3.289 -0.031 0.377 1.00 95.69 87 ILE A N 1
ATOM 687 C CA . ILE A 1 87 ? 4.079 1.210 0.412 1.00 95.69 87 ILE A CA 1
ATOM 688 C C . ILE A 1 87 ? 3.228 2.409 0.850 1.00 95.69 87 ILE A C 1
ATOM 690 O O . ILE A 1 87 ? 3.710 3.254 1.601 1.00 95.69 87 ILE A O 1
ATOM 694 N N . LEU A 1 88 ? 1.960 2.492 0.434 1.00 95.31 88 LEU A N 1
ATOM 695 C CA . LEU A 1 88 ? 1.052 3.549 0.901 1.00 95.31 88 LEU A CA 1
ATOM 696 C C . LEU A 1 88 ? 0.860 3.505 2.425 1.00 95.31 88 LEU A C 1
ATOM 698 O O . LEU A 1 88 ? 0.807 4.555 3.065 1.00 95.31 88 LEU A O 1
ATOM 702 N N . LEU A 1 89 ? 0.791 2.305 3.009 1.00 96.25 89 LEU A N 1
ATOM 703 C CA . LEU A 1 89 ? 0.702 2.126 4.457 1.00 96.25 89 LEU A CA 1
ATOM 704 C C . LEU A 1 89 ? 1.995 2.518 5.176 1.00 96.25 89 LEU A C 1
ATOM 706 O O . LEU A 1 89 ? 1.916 3.190 6.199 1.00 96.25 89 LEU A O 1
ATOM 710 N N . ILE A 1 90 ? 3.165 2.190 4.622 1.00 95.50 90 ILE A N 1
ATOM 711 C CA . ILE A 1 90 ? 4.456 2.659 5.153 1.00 95.50 90 ILE A CA 1
ATOM 712 C C . ILE A 1 90 ? 4.561 4.184 5.083 1.00 95.50 90 ILE A C 1
ATOM 714 O O . ILE A 1 90 ? 4.904 4.826 6.068 1.00 95.50 90 ILE A O 1
ATOM 718 N N . GLN A 1 91 ? 4.174 4.798 3.964 1.00 92.69 91 GLN A N 1
ATOM 719 C CA . GLN A 1 91 ? 4.148 6.257 3.838 1.00 92.69 91 GLN A CA 1
ATOM 720 C C . GLN A 1 91 ? 3.210 6.909 4.869 1.00 92.69 91 GLN A C 1
ATOM 722 O O . GLN A 1 91 ? 3.457 8.021 5.347 1.00 92.69 91 GLN A O 1
ATOM 727 N N . PHE A 1 92 ? 2.092 6.255 5.179 1.00 93.06 92 PHE A N 1
ATOM 728 C CA . PHE A 1 92 ? 1.197 6.698 6.237 1.00 93.06 92 PHE A CA 1
ATOM 729 C C . PHE A 1 92 ? 1.847 6.550 7.621 1.00 93.06 92 PHE A C 1
ATOM 731 O O . PHE A 1 92 ? 1.809 7.517 8.383 1.00 93.06 92 PHE A O 1
ATOM 738 N N . LEU A 1 93 ? 2.486 5.411 7.907 1.00 92.62 93 LEU A N 1
ATOM 739 C CA . LEU A 1 93 ? 3.201 5.138 9.158 1.00 92.62 93 LEU A CA 1
ATOM 740 C C . LEU A 1 93 ? 4.311 6.168 9.426 1.00 92.62 93 LEU A C 1
ATOM 742 O O . LEU A 1 93 ? 4.301 6.854 10.445 1.00 92.62 93 LEU A O 1
ATOM 746 N N . ASP A 1 94 ? 5.180 6.396 8.448 1.00 91.31 94 ASP A N 1
ATOM 747 C CA . ASP A 1 94 ? 6.242 7.399 8.533 1.00 91.31 94 ASP A CA 1
ATOM 748 C C . ASP A 1 94 ? 5.700 8.802 8.822 1.00 91.31 94 ASP A C 1
ATOM 750 O O . ASP A 1 94 ? 6.342 9.620 9.483 1.00 91.31 94 ASP A O 1
ATOM 754 N N . ARG A 1 95 ? 4.514 9.124 8.295 1.00 90.00 95 ARG A N 1
ATOM 755 C CA . ARG A 1 95 ? 3.898 10.430 8.522 1.00 90.00 95 ARG A CA 1
ATOM 756 C C . ARG A 1 95 ? 3.372 10.566 9.946 1.00 90.00 95 ARG A C 1
ATOM 758 O O . ARG A 1 95 ? 3.565 11.620 10.547 1.00 90.00 95 ARG A O 1
ATOM 765 N N . ILE A 1 96 ? 2.715 9.535 10.476 1.00 89.81 96 ILE A N 1
ATOM 766 C CA . ILE A 1 96 ? 2.169 9.576 11.840 1.00 89.81 96 ILE A CA 1
ATOM 767 C C . ILE A 1 96 ? 3.255 9.601 12.914 1.00 89.81 96 ILE A C 1
ATOM 769 O O . ILE A 1 96 ? 3.031 10.186 13.966 1.00 89.81 96 ILE A O 1
ATOM 773 N N . GLU A 1 97 ? 4.429 9.035 12.643 1.00 88.31 97 GLU A N 1
ATOM 774 C CA . GLU A 1 97 ? 5.576 9.102 13.556 1.00 88.31 97 GLU A CA 1
ATOM 775 C C . GLU A 1 97 ? 6.221 10.491 13.600 1.00 88.31 97 GLU A C 1
ATOM 777 O O . GLU A 1 97 ? 6.757 10.908 14.627 1.00 88.31 97 GLU A O 1
ATOM 782 N N . ARG A 1 98 ? 6.170 11.231 12.486 1.00 85.62 98 ARG A N 1
ATOM 783 C CA . ARG A 1 98 ? 6.775 12.567 12.370 1.00 85.62 98 ARG A CA 1
ATOM 784 C C . ARG A 1 98 ? 5.852 13.681 12.846 1.00 85.62 98 ARG A C 1
ATOM 786 O O . ARG A 1 98 ? 6.318 14.688 13.378 1.00 85.62 98 ARG A O 1
ATOM 793 N N . GLU A 1 99 ? 4.556 13.553 12.589 1.00 84.50 99 GLU A N 1
ATOM 794 C CA . GLU A 1 99 ? 3.576 14.584 12.911 1.00 84.50 99 GLU A CA 1
ATOM 795 C C . GLU A 1 99 ? 3.075 14.406 14.349 1.00 84.50 99 GLU A C 1
ATOM 797 O O . GLU A 1 99 ? 2.461 13.401 14.683 1.00 84.50 99 GLU A O 1
ATOM 802 N N . SER A 1 100 ? 3.247 15.418 15.207 1.00 74.25 100 SER A N 1
ATOM 803 C CA . SER A 1 100 ? 2.707 15.372 16.579 1.00 74.25 100 SER A CA 1
ATOM 804 C C . SER A 1 100 ? 1.169 15.322 16.625 1.00 74.25 100 SER A C 1
ATOM 806 O O . SER A 1 100 ? 0.592 14.963 17.649 1.00 74.25 100 SER A O 1
ATOM 808 N N . GLN A 1 101 ? 0.501 15.707 15.531 1.00 77.88 101 GLN A N 1
ATOM 809 C CA . GLN A 1 101 ? -0.948 15.608 15.338 1.00 77.88 101 GLN A CA 1
ATOM 810 C C . GLN A 1 101 ? -1.251 15.158 13.901 1.00 77.88 101 GLN A C 1
ATOM 812 O O . GLN A 1 101 ? -1.537 15.997 13.041 1.00 77.88 101 GLN A O 1
ATOM 817 N N . PRO A 1 102 ? -1.176 13.849 13.615 1.00 76.81 102 PRO A N 1
ATOM 818 C CA . PRO A 1 102 ? -1.371 13.362 12.263 1.00 76.81 102 PRO A CA 1
ATOM 819 C C . PRO A 1 102 ? -2.808 13.594 11.812 1.00 76.81 102 PRO A C 1
ATOM 821 O O . PRO A 1 102 ? -3.758 13.086 12.413 1.00 76.81 102 PRO A O 1
ATOM 824 N N . THR A 1 103 ? -2.970 14.349 10.728 1.00 82.94 103 THR A N 1
ATOM 825 C CA . THR A 1 103 ? -4.286 14.538 10.111 1.00 82.94 103 THR A CA 1
ATOM 826 C C . THR A 1 103 ? -4.456 13.517 8.986 1.00 82.94 103 THR A C 1
ATOM 828 O O . THR A 1 103 ? -3.664 13.532 8.036 1.00 82.94 103 THR A O 1
ATOM 831 N N . PRO A 1 104 ? -5.458 12.616 9.052 1.00 86.69 104 PRO A N 1
ATOM 832 C CA . PRO A 1 104 ? -5.698 11.664 7.977 1.00 86.69 104 PRO A CA 1
ATOM 833 C C . PRO A 1 104 ? -6.056 12.416 6.693 1.00 86.69 104 PRO A C 1
ATOM 835 O O . PRO A 1 104 ? -6.951 13.260 6.678 1.00 86.69 104 PRO A O 1
ATOM 838 N N . ARG A 1 105 ? -5.348 12.099 5.610 1.00 88.88 105 ARG A N 1
ATOM 839 C CA . ARG A 1 105 ? -5.531 12.690 4.277 1.00 88.88 105 ARG A CA 1
ATOM 840 C C . ARG A 1 105 ? -6.550 11.911 3.457 1.00 88.88 105 ARG A C 1
ATOM 842 O O . ARG A 1 105 ? -7.193 12.475 2.577 1.00 88.88 105 ARG A O 1
ATOM 849 N N . PHE A 1 106 ? -6.701 10.623 3.758 1.00 89.75 106 PHE A N 1
ATOM 850 C CA . PHE A 1 106 ? -7.606 9.721 3.056 1.00 89.75 106 PHE A CA 1
ATOM 851 C C . PHE A 1 106 ? -8.553 9.009 4.022 1.00 89.75 106 PHE A C 1
ATOM 853 O O . PHE A 1 106 ? -8.249 8.811 5.200 1.00 89.75 106 PHE A O 1
ATOM 860 N N . MET A 1 107 ? -9.697 8.562 3.496 1.00 91.75 107 MET A N 1
ATOM 861 C CA . MET A 1 107 ? -10.687 7.798 4.261 1.00 91.75 107 MET A CA 1
ATOM 862 C C . MET A 1 107 ? -10.068 6.555 4.914 1.00 91.75 107 MET A C 1
ATOM 864 O O . MET A 1 107 ? -10.305 6.323 6.094 1.00 91.75 107 MET A O 1
ATOM 868 N N . GLY A 1 108 ? -9.242 5.795 4.183 1.00 92.62 108 GLY A N 1
ATOM 869 C CA . GLY A 1 108 ? -8.582 4.593 4.708 1.00 92.62 108 GLY A CA 1
ATOM 870 C C . GLY A 1 108 ? -7.745 4.873 5.958 1.00 92.62 108 GLY A C 1
ATOM 871 O O . GLY A 1 108 ? -7.876 4.179 6.958 1.00 92.62 108 GLY A O 1
ATOM 872 N N . GLU A 1 109 ? -6.972 5.956 5.955 1.00 93.94 109 GLU A N 1
ATOM 873 C CA . GLU A 1 109 ? -6.155 6.367 7.104 1.00 93.94 109 GLU A CA 1
ATOM 874 C C . GLU A 1 109 ? -7.017 6.741 8.307 1.00 93.94 109 GLU A C 1
ATOM 876 O O . GLU A 1 109 ? -6.724 6.350 9.432 1.00 93.94 109 GLU A O 1
ATOM 881 N N . ARG A 1 110 ? -8.124 7.458 8.076 1.00 92.88 110 ARG A N 1
ATOM 882 C CA . ARG A 1 110 ? -9.090 7.791 9.130 1.00 92.88 110 ARG A CA 1
ATOM 883 C C . ARG A 1 110 ? -9.689 6.527 9.751 1.00 92.88 110 ARG A C 1
ATOM 885 O O . ARG A 1 110 ? -9.873 6.475 10.964 1.00 92.88 110 ARG A O 1
ATOM 892 N N . LEU A 1 111 ? -9.985 5.512 8.940 1.00 93.25 111 LEU A N 1
ATOM 893 C CA . LEU A 1 111 ? -10.520 4.234 9.410 1.00 93.25 111 LEU A CA 1
ATOM 894 C C . LEU A 1 111 ? -9.490 3.451 10.236 1.00 93.25 111 LEU A C 1
ATOM 896 O O . LEU A 1 111 ? -9.841 2.977 11.318 1.00 93.25 111 LEU A O 1
ATOM 900 N N . LEU A 1 112 ? -8.227 3.401 9.792 1.00 94.19 112 LEU A N 1
ATOM 901 C CA . LEU A 1 112 ? -7.119 2.812 10.557 1.00 94.19 112 LEU A CA 1
ATOM 902 C C . LEU A 1 112 ? -6.924 3.528 11.896 1.00 94.19 112 LEU A C 1
ATOM 904 O O . LEU A 1 112 ? -6.931 2.900 12.954 1.00 94.19 112 LEU A O 1
ATOM 908 N N . LEU A 1 113 ? -6.819 4.861 11.864 1.00 91.62 113 LEU A N 1
ATOM 909 C CA . LEU A 1 113 ? -6.624 5.673 13.063 1.00 91.62 113 LEU A CA 1
ATOM 910 C C . LEU A 1 113 ? -7.764 5.511 14.055 1.00 91.62 113 LEU A C 1
ATOM 912 O O . LEU A 1 113 ? -7.509 5.602 15.246 1.00 91.62 113 LEU A O 1
ATOM 916 N N . ASN A 1 114 ? -8.994 5.263 13.608 1.00 90.44 114 ASN A N 1
ATOM 917 C CA . ASN A 1 114 ? -10.137 5.043 14.491 1.00 90.44 114 ASN A CA 1
ATOM 918 C C . ASN A 1 114 ? -10.299 3.582 14.937 1.00 90.44 114 ASN A C 1
ATOM 920 O O . ASN A 1 114 ? -11.117 3.318 15.817 1.00 90.44 114 ASN A O 1
ATOM 924 N N . GLY A 1 115 ? -9.503 2.651 14.399 1.00 90.94 115 GLY A N 1
ATOM 925 C CA . GLY A 1 115 ? -9.626 1.216 14.664 1.00 90.94 115 GLY A CA 1
ATOM 926 C C . GLY A 1 115 ? -10.888 0.594 14.061 1.00 90.94 115 GLY A C 1
ATOM 927 O O . GLY A 1 115 ? -11.367 -0.412 14.569 1.00 90.94 115 GLY A O 1
ATOM 928 N N . LEU A 1 116 ? -11.448 1.217 13.020 1.00 92.75 116 LEU A N 1
ATOM 929 C CA . LEU A 1 116 ? -12.610 0.709 12.280 1.00 92.75 116 LEU A CA 1
ATOM 930 C C . LEU A 1 116 ? -12.207 -0.236 11.144 1.00 92.75 116 LEU A C 1
ATOM 932 O O . LEU A 1 116 ? -13.067 -0.866 10.540 1.00 92.75 116 LEU A O 1
ATOM 936 N N . LEU A 1 117 ? -10.916 -0.287 10.828 1.00 94.56 117 LEU A N 1
ATOM 937 C CA . LEU A 1 117 ? -10.346 -1.129 9.792 1.00 94.56 117 LEU A CA 1
ATOM 938 C C . LEU A 1 117 ? -8.934 -1.538 10.218 1.00 94.56 117 LEU A C 1
ATOM 940 O O . LEU A 1 117 ? -8.212 -0.739 10.818 1.00 94.56 117 LEU A O 1
ATOM 944 N N . GLU A 1 118 ? -8.541 -2.766 9.909 1.00 95.62 118 GLU A N 1
ATOM 945 C CA . GLU A 1 118 ? -7.177 -3.259 10.107 1.00 95.62 118 GLU A CA 1
ATOM 946 C C . GLU A 1 118 ? -6.287 -2.925 8.901 1.00 95.62 118 GLU A C 1
ATOM 948 O O . GLU A 1 118 ? -6.770 -2.802 7.772 1.00 95.62 118 GLU A O 1
ATOM 953 N N . ALA A 1 119 ? -4.967 -2.834 9.111 1.00 96.81 119 ALA A N 1
ATOM 954 C CA . ALA A 1 119 ? -4.003 -2.540 8.042 1.00 96.81 119 ALA A CA 1
ATOM 955 C C . ALA A 1 119 ? -4.132 -3.518 6.862 1.00 96.81 119 ALA A C 1
ATOM 957 O O . ALA A 1 119 ? -4.179 -3.104 5.703 1.00 96.81 119 ALA A O 1
ATOM 958 N N . ARG A 1 120 ? -4.284 -4.813 7.164 1.00 96.56 120 ARG A N 1
ATOM 959 C CA . ARG A 1 120 ? -4.473 -5.861 6.158 1.00 96.56 120 ARG A CA 1
ATOM 960 C C . ARG A 1 120 ? -5.775 -5.704 5.374 1.00 96.56 120 ARG A C 1
ATOM 962 O O . ARG A 1 120 ? -5.756 -5.822 4.156 1.00 96.56 120 ARG A O 1
ATOM 969 N N . GLN A 1 121 ? -6.880 -5.383 6.044 1.00 97.00 121 GLN A N 1
ATOM 970 C CA . GLN A 1 121 ? -8.167 -5.157 5.378 1.00 97.00 121 GLN A CA 1
ATOM 971 C C . GLN A 1 121 ? -8.100 -3.950 4.436 1.00 97.00 121 GLN A C 1
ATOM 973 O O . GLN A 1 121 ? -8.620 -4.000 3.322 1.00 97.00 121 GLN A O 1
ATOM 978 N N . LEU A 1 122 ? -7.418 -2.872 4.846 1.00 97.44 122 LEU A N 1
ATOM 979 C CA . LEU A 1 122 ? -7.200 -1.729 3.961 1.00 97.44 122 LEU A CA 1
ATOM 980 C C . LEU A 1 122 ? -6.342 -2.110 2.753 1.00 97.44 122 LEU A C 1
ATOM 982 O O . LEU A 1 122 ? -6.672 -1.728 1.632 1.00 97.44 122 LEU A O 1
ATOM 986 N N . ALA A 1 123 ? -5.264 -2.865 2.965 1.00 97.50 123 ALA A N 1
ATOM 987 C CA . ALA A 1 123 ? -4.392 -3.306 1.885 1.00 97.50 123 ALA A CA 1
ATOM 988 C C . ALA A 1 123 ? -5.114 -4.210 0.880 1.00 97.50 123 ALA A C 1
ATOM 990 O O . ALA A 1 123 ? -4.985 -3.996 -0.324 1.00 97.50 123 ALA A O 1
ATOM 991 N N . ASP A 1 124 ? -5.917 -5.159 1.364 1.00 96.75 124 ASP A N 1
ATOM 992 C CA . ASP A 1 124 ? -6.719 -6.048 0.524 1.00 96.75 124 ASP A CA 1
ATOM 993 C C . ASP A 1 124 ? -7.766 -5.251 -0.276 1.00 96.75 124 ASP A C 1
ATOM 995 O O . ASP A 1 124 ? -7.907 -5.451 -1.483 1.00 96.75 124 ASP A O 1
ATOM 999 N N . GLY A 1 125 ? -8.447 -4.289 0.360 1.00 96.38 125 GLY A N 1
ATOM 1000 C CA . GLY A 1 125 ? -9.421 -3.423 -0.312 1.00 96.38 125 GLY A CA 1
ATOM 1001 C C . GLY A 1 125 ? -8.794 -2.512 -1.374 1.00 96.38 125 GLY A C 1
ATOM 1002 O O . GLY A 1 125 ? -9.341 -2.358 -2.465 1.00 96.38 125 GLY A O 1
ATOM 1003 N N . LEU A 1 126 ? -7.619 -1.939 -1.091 1.00 95.75 126 LEU A N 1
ATOM 1004 C CA . LEU A 1 126 ? -6.843 -1.180 -2.076 1.00 95.75 126 LEU A CA 1
ATOM 1005 C C . LEU A 1 126 ? -6.361 -2.081 -3.218 1.00 95.75 126 LEU A C 1
ATOM 1007 O O . LEU A 1 126 ? -6.425 -1.677 -4.375 1.00 95.75 126 LEU A O 1
ATOM 1011 N N . GLY A 1 127 ? -5.913 -3.301 -2.914 1.00 95.31 127 GLY A N 1
ATOM 1012 C CA . GLY A 1 127 ? -5.507 -4.289 -3.912 1.00 95.31 127 GLY A CA 1
ATOM 1013 C C . GLY A 1 127 ? -6.643 -4.650 -4.869 1.00 95.31 127 GLY A C 1
ATOM 1014 O O . GLY A 1 127 ? -6.435 -4.688 -6.079 1.00 95.31 127 GLY A O 1
ATOM 1015 N N . GLU A 1 128 ? -7.856 -4.839 -4.348 1.00 95.19 128 GLU A N 1
ATOM 1016 C CA . GLU A 1 128 ? -9.052 -5.068 -5.164 1.00 95.19 128 GLU A CA 1
ATOM 1017 C C . GLU A 1 128 ? -9.395 -3.849 -6.028 1.00 95.19 128 GLU A C 1
ATOM 1019 O O . GLU A 1 128 ? -9.621 -4.001 -7.226 1.00 95.19 128 GLU A O 1
ATOM 1024 N N . GLN A 1 129 ? -9.335 -2.636 -5.467 1.00 94.12 129 GLN A N 1
ATOM 1025 C CA . GLN A 1 129 ? -9.557 -1.402 -6.226 1.00 94.12 129 GLN A CA 1
ATOM 1026 C C . GLN A 1 129 ? -8.555 -1.253 -7.384 1.00 94.12 129 GLN A C 1
ATOM 1028 O O . GLN A 1 129 ? -8.923 -0.882 -8.503 1.00 94.12 129 GLN A O 1
ATOM 1033 N N . ILE A 1 130 ? -7.283 -1.560 -7.127 1.00 93.12 130 ILE A N 1
ATOM 1034 C CA . ILE A 1 130 ? -6.217 -1.555 -8.133 1.00 93.12 130 ILE A CA 1
ATOM 1035 C C . ILE A 1 130 ? -6.503 -2.605 -9.212 1.00 93.12 130 ILE A C 1
ATOM 1037 O O . ILE A 1 130 ? -6.419 -2.293 -10.400 1.00 93.12 130 ILE A O 1
ATOM 1041 N N . ALA A 1 131 ? -6.887 -3.820 -8.818 1.00 91.88 131 ALA A N 1
ATOM 1042 C CA . ALA A 1 131 ? -7.218 -4.888 -9.753 1.00 91.88 131 ALA A CA 1
ATOM 1043 C C . ALA A 1 131 ? -8.419 -4.517 -10.638 1.00 91.88 131 ALA A C 1
ATOM 1045 O O . ALA A 1 131 ? -8.365 -4.732 -11.847 1.00 91.88 131 ALA A O 1
ATOM 1046 N N . THR A 1 132 ? -9.475 -3.905 -10.088 1.00 90.88 132 THR A N 1
ATOM 1047 C CA . THR A 1 132 ? -10.603 -3.412 -10.899 1.00 90.88 132 THR A CA 1
ATOM 1048 C C . THR A 1 132 ? -10.155 -2.332 -11.880 1.00 90.88 132 THR A C 1
ATOM 1050 O O . THR A 1 132 ? -10.490 -2.397 -13.063 1.00 90.88 132 THR A O 1
ATOM 1053 N N . TYR A 1 133 ? -9.292 -1.413 -11.430 1.00 88.06 133 TYR A N 1
ATOM 1054 C CA . TYR A 1 133 ? -8.767 -0.338 -12.270 1.00 88.06 133 TYR A CA 1
ATOM 1055 C C . TYR A 1 133 ? -7.953 -0.864 -13.458 1.00 88.06 133 TYR A C 1
ATOM 1057 O O . TYR A 1 133 ? -8.078 -0.344 -14.569 1.00 88.06 133 TYR A O 1
ATOM 1065 N N . GLN A 1 134 ? -7.165 -1.927 -13.265 1.00 86.25 134 GLN A N 1
ATOM 1066 C CA . GLN A 1 134 ? -6.425 -2.579 -14.353 1.00 86.25 134 GLN A CA 1
ATOM 1067 C C . GLN A 1 134 ? -7.349 -3.156 -15.441 1.00 86.25 134 GLN A C 1
ATOM 1069 O O . GLN A 1 134 ? -6.960 -3.183 -16.607 1.00 86.25 134 GLN A O 1
ATOM 1074 N N . HIS A 1 135 ? -8.577 -3.549 -15.090 1.00 87.44 135 HIS A N 1
ATOM 1075 C CA . HIS A 1 135 ? -9.585 -4.045 -16.034 1.00 87.44 135 HIS A CA 1
ATOM 1076 C C . HIS A 1 135 ? -10.447 -2.934 -16.657 1.00 87.44 135 HIS A C 1
ATOM 1078 O O . HIS A 1 135 ? -11.315 -3.221 -17.477 1.00 87.44 135 HIS A O 1
ATOM 1084 N N . GLY A 1 136 ? -10.181 -1.664 -16.329 1.00 86.69 136 GLY A N 1
ATOM 1085 C CA . GLY A 1 136 ? -10.900 -0.509 -16.870 1.00 86.69 136 GLY A CA 1
ATOM 1086 C C . GLY A 1 136 ? -12.108 -0.062 -16.047 1.00 86.69 136 GLY A C 1
ATOM 1087 O O . GLY A 1 136 ? -12.730 0.937 -16.405 1.00 86.69 136 GLY A O 1
ATOM 1088 N N . ASP A 1 137 ? -12.394 -0.734 -14.931 1.00 89.06 137 ASP A N 1
ATOM 1089 C CA . ASP A 1 137 ? -13.489 -0.390 -14.030 1.00 89.06 137 ASP A CA 1
ATOM 1090 C C . ASP A 1 137 ? -12.976 0.384 -12.814 1.00 89.06 137 ASP A C 1
ATOM 1092 O O . ASP A 1 137 ? -11.931 0.081 -12.242 1.00 89.06 137 ASP A O 1
ATOM 1096 N N . TRP A 1 138 ? -13.728 1.391 -12.372 1.00 87.19 138 TRP A N 1
ATOM 1097 C CA . TRP A 1 138 ? -13.420 2.099 -11.132 1.00 87.19 138 TRP A CA 1
ATOM 1098 C C . TRP A 1 138 ? -14.471 1.801 -10.073 1.00 87.19 138 TRP A C 1
ATOM 1100 O O . TRP A 1 138 ? -15.582 2.328 -10.129 1.00 87.19 138 TRP A O 1
ATOM 1110 N N . VAL A 1 139 ? -14.092 0.999 -9.080 1.00 91.12 139 VAL A N 1
ATOM 1111 C CA . VAL A 1 139 ? -14.907 0.742 -7.890 1.00 91.12 139 VAL A CA 1
ATOM 1112 C C . VAL A 1 139 ? -14.387 1.591 -6.737 1.00 91.12 139 VAL A C 1
ATOM 1114 O O . VAL A 1 139 ? -13.176 1.751 -6.536 1.00 91.12 139 VAL A O 1
ATOM 1117 N N . ARG A 1 140 ? -15.296 2.189 -5.966 1.00 91.44 140 ARG A N 1
ATOM 1118 C CA . ARG A 1 140 ? -14.893 2.990 -4.808 1.00 91.44 140 ARG A CA 1
ATOM 1119 C C . ARG A 1 140 ? -14.421 2.068 -3.692 1.00 91.44 140 ARG A C 1
ATOM 1121 O O . ARG A 1 140 ? -15.093 1.098 -3.364 1.00 91.44 140 ARG A O 1
ATOM 1128 N N . LEU A 1 141 ? -13.330 2.439 -3.023 1.00 92.19 141 LEU A N 1
ATOM 1129 C CA . LEU A 1 141 ? -12.833 1.695 -1.863 1.00 92.19 141 LEU A CA 1
ATOM 1130 C C . LEU A 1 141 ? -13.935 1.452 -0.817 1.00 92.19 141 LEU A C 1
ATOM 1132 O O . LEU A 1 141 ? -14.049 0.348 -0.310 1.00 92.19 141 LEU A O 1
ATOM 1136 N N . GLY A 1 142 ? -14.790 2.440 -0.534 1.00 92.19 142 GLY A N 1
ATOM 1137 C CA . GLY A 1 142 ? -15.908 2.262 0.403 1.00 92.19 142 GLY A CA 1
ATOM 1138 C C . GLY A 1 142 ? -16.865 1.132 0.003 1.00 92.19 142 GLY A C 1
ATOM 1139 O O . GLY A 1 142 ? -17.247 0.335 0.852 1.00 92.19 142 GLY A O 1
ATOM 1140 N N . GLU A 1 143 ? -17.183 1.010 -1.287 1.00 92.81 143 GLU A N 1
ATOM 1141 C CA . GLU A 1 143 ? -18.051 -0.054 -1.810 1.00 92.81 143 GLU A CA 1
ATOM 1142 C C . GLU A 1 143 ? -17.400 -1.434 -1.664 1.00 92.81 143 GLU A C 1
ATOM 1144 O O . GLU A 1 143 ? -18.083 -2.389 -1.296 1.00 92.81 143 GLU A O 1
ATOM 1149 N N . ILE A 1 144 ? -16.085 -1.529 -1.894 1.00 94.88 144 ILE A N 1
ATOM 1150 C CA . ILE A 1 144 ? -15.305 -2.759 -1.684 1.00 94.88 144 ILE A CA 1
ATOM 1151 C C . ILE A 1 144 ? -15.345 -3.158 -0.206 1.00 94.88 144 ILE A C 1
ATOM 1153 O O . ILE A 1 144 ? -15.690 -4.289 0.130 1.00 94.88 144 ILE A O 1
ATOM 1157 N N . LEU A 1 145 ? -15.039 -2.219 0.693 1.00 94.62 145 LEU A N 1
ATOM 1158 C CA . LEU A 1 145 ? -14.992 -2.483 2.132 1.00 94.62 145 LEU A CA 1
ATOM 1159 C C . LEU A 1 145 ? -16.366 -2.904 2.688 1.00 94.62 145 LEU A C 1
ATOM 1161 O O . LEU A 1 145 ? -16.432 -3.769 3.564 1.00 94.62 145 LEU A O 1
ATOM 1165 N N . THR A 1 146 ? 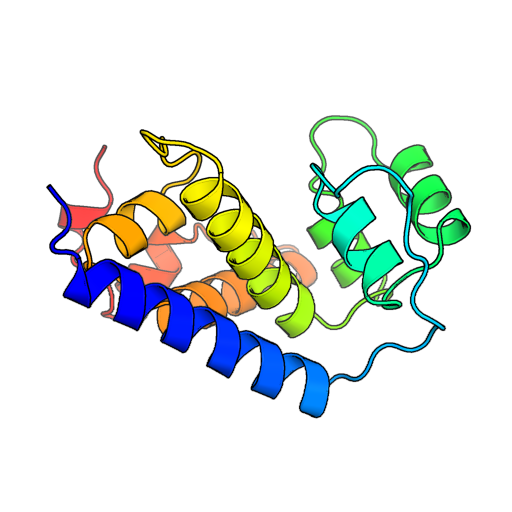-17.462 -2.349 2.164 1.00 93.62 146 THR A N 1
ATOM 1166 C CA . THR A 1 146 ? -18.826 -2.748 2.546 1.00 93.62 146 THR A CA 1
ATOM 1167 C C . THR A 1 146 ? -19.233 -4.092 1.957 1.00 93.62 146 THR A C 1
ATOM 1169 O O . THR A 1 146 ? -19.750 -4.926 2.697 1.00 93.62 146 THR A O 1
ATOM 1172 N N . HIS A 1 147 ? -18.935 -4.373 0.684 1.00 93.75 147 HIS A N 1
ATOM 1173 C CA . HIS A 1 147 ? -19.189 -5.697 0.098 1.00 93.75 147 HIS A CA 1
ATOM 1174 C C . HIS A 1 147 ? -18.440 -6.816 0.827 1.00 93.75 147 HIS A C 1
ATOM 1176 O O . HIS A 1 147 ? -18.966 -7.917 0.985 1.00 93.75 147 HIS A O 1
ATOM 1182 N N . ARG A 1 148 ? -17.226 -6.535 1.311 1.00 92.94 148 ARG A N 1
ATOM 1183 C CA . ARG A 1 148 ? -16.428 -7.466 2.122 1.00 92.94 148 ARG A CA 1
ATOM 1184 C C . ARG A 1 148 ? -16.936 -7.618 3.562 1.00 92.94 148 ARG A C 1
ATOM 1186 O O . ARG A 1 148 ? -16.424 -8.464 4.291 1.00 92.94 148 ARG A O 1
ATOM 1193 N N . GLY A 1 149 ? -17.919 -6.817 3.979 1.00 93.12 149 GLY A N 1
ATOM 1194 C CA . GLY A 1 149 ? -18.454 -6.810 5.341 1.00 93.12 149 GLY A CA 1
ATOM 1195 C C . GLY A 1 149 ? -17.508 -6.203 6.381 1.00 93.12 149 GLY A C 1
ATOM 1196 O O . GLY A 1 149 ? -17.715 -6.402 7.574 1.00 93.12 149 GLY A O 1
ATOM 1197 N N . TRP A 1 150 ? -16.466 -5.480 5.954 1.00 93.19 150 TRP A N 1
ATOM 1198 C CA . TRP A 1 150 ? -15.493 -4.847 6.854 1.00 93.19 150 TRP A CA 1
ATOM 1199 C C . TRP A 1 150 ? -15.951 -3.479 7.356 1.00 93.19 150 TRP A C 1
ATOM 1201 O O . TRP A 1 150 ? -15.503 -3.032 8.406 1.00 93.19 150 TRP A O 1
ATOM 1211 N N . LEU A 1 151 ? -16.863 -2.825 6.635 1.00 89.44 151 LEU A N 1
ATOM 1212 C CA . LEU A 1 151 ? -17.504 -1.589 7.072 1.00 89.44 151 LEU A CA 1
ATOM 1213 C C . LEU A 1 151 ? -19.018 -1.689 6.963 1.00 89.44 151 LEU A C 1
ATOM 1215 O O . LEU A 1 151 ? -19.558 -2.099 5.934 1.00 89.44 151 LEU A O 1
ATOM 1219 N N . ALA A 1 152 ? -19.700 -1.210 8.001 1.00 79.94 152 ALA A N 1
ATOM 1220 C CA . ALA A 1 152 ? -21.117 -0.910 7.910 1.00 79.94 152 ALA A CA 1
ATOM 1221 C C . ALA A 1 152 ? -21.340 0.251 6.928 1.00 79.94 152 ALA A C 1
ATOM 1223 O O . ALA A 1 152 ? -20.552 1.196 6.871 1.00 79.94 152 ALA A O 1
ATOM 1224 N N . GLU A 1 153 ? -22.445 0.213 6.190 1.00 70.44 153 GLU A N 1
ATOM 1225 C CA . GLU A 1 153 ? -22.795 1.219 5.177 1.00 70.44 153 GLU A CA 1
ATOM 1226 C C . GLU A 1 153 ? -22.882 2.643 5.771 1.00 70.44 153 GLU A C 1
ATOM 1228 O O . GLU A 1 153 ? -22.476 3.632 5.161 1.00 70.44 153 GLU A O 1
ATOM 1233 N N . SER A 1 154 ? -23.284 2.738 7.042 1.00 67.94 154 SER A N 1
ATOM 1234 C CA . SER A 1 154 ? -23.310 3.975 7.831 1.00 67.94 154 SER A CA 1
ATOM 1235 C C . SER A 1 154 ? -21.929 4.591 8.097 1.00 67.94 154 SER A C 1
ATOM 1237 O O . SER A 1 154 ? -21.844 5.767 8.438 1.00 67.94 154 SER A O 1
ATOM 1239 N N . SER A 1 155 ? -20.843 3.826 7.965 1.00 66.31 155 SER A N 1
ATOM 1240 C CA . SER A 1 155 ? -19.472 4.266 8.271 1.00 66.31 155 SER A CA 1
ATOM 1241 C C . SER A 1 155 ? -18.779 4.983 7.104 1.00 66.31 155 SER A C 1
ATOM 1243 O O . SER A 1 155 ? -17.686 5.517 7.285 1.00 66.31 155 SER A O 1
ATOM 1245 N N . ILE A 1 156 ? -19.402 5.013 5.920 1.00 62.00 156 ILE A N 1
ATOM 1246 C CA . ILE A 1 156 ? -18.848 5.612 4.692 1.00 62.00 156 ILE A CA 1
ATOM 1247 C C . ILE A 1 156 ? -19.207 7.109 4.571 1.00 62.00 156 ILE A C 1
ATOM 1249 O O . ILE A 1 156 ? -18.582 7.845 3.810 1.00 62.00 156 ILE A O 1
ATOM 1253 N N . SER A 1 157 ? -20.190 7.592 5.338 1.00 47.25 157 SER A N 1
ATOM 1254 C CA . SER A 1 157 ? -20.673 8.978 5.263 1.00 47.25 157 SER A CA 1
ATOM 1255 C C . SER A 1 157 ? -19.861 9.926 6.159 1.00 47.25 157 SER A C 1
ATOM 1257 O O . SER A 1 157 ? -20.122 10.003 7.358 1.00 47.25 157 SER A O 1
ATOM 1259 N N . ASN A 1 158 ? -18.873 10.629 5.583 1.00 41.84 158 ASN A N 1
ATOM 1260 C CA . ASN A 1 158 ? -18.411 11.974 5.997 1.00 41.84 158 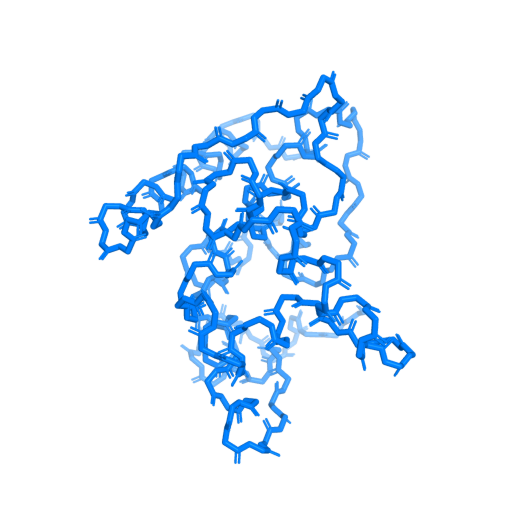ASN A CA 1
ATOM 1261 C C . ASN A 1 158 ? -17.364 12.541 5.031 1.00 41.84 158 ASN A C 1
ATOM 1263 O O . ASN A 1 158 ? -16.213 12.018 5.040 1.00 41.84 158 ASN A O 1
#

Radius of gyration: 15.81 Å; Cα contacts (8 Å, |Δi|>4): 158; chains: 1; bounding box: 43×28×42 Å

Secondary structure (DSSP, 8-state):
---HHHHHHHHHHHHHHHHHHHHHS--SS-----SS---SHHHHHHHTTSS-HHHHHHHHHH--SS--HHHHHHHTTSS-TTHHHHHHHHHHHHHHHH-SSPPP-SHHHHHHHHTSS-HHHHHHHHHHHHHHHHTT----HHHHHHHTTSS-GGGS--

Mean predicted aligned error: 5.47 Å

Solvent-accessible surface area (backbone atoms only — not comparable to full-atom values): 9222 Å² total; per-residue (Å²): 132,80,56,70,70,56,55,54,50,53,50,51,48,41,50,53,51,34,54,55,42,42,73,75,56,64,56,85,44,75,62,47,82,62,100,62,83,67,89,46,76,68,45,49,36,22,33,61,3,50,40,50,74,65,56,51,52,53,52,60,73,68,49,76,73,96,59,58,65,67,58,55,36,34,66,67,69,61,39,65,61,69,50,55,39,37,51,54,47,48,57,48,50,60,45,48,74,70,35,96,74,63,73,66,89,46,71,68,49,45,31,44,72,70,68,60,40,52,61,64,59,51,34,52,34,45,37,50,34,51,54,37,44,70,74,75,41,86,62,55,57,66,57,48,32,36,76,71,68,60,38,62,77,80,75,68,77,127

Foldseek 3Di:
DQPPVLLVVQLVLLVVLQVVLCVVFPAPADADDDPDDDLALLNLCNRRRLDPPVVLVVLVVVDDPPDRSLLSCCLVVSHPLLNSLSSVSVSLNVQPVPDPDDDDPDPLSVCSSVVLAHSVLLSVLSSVQSVCVSVVHGDDSLVSCVVVVSDDPVSVDD

pLDDT: mean 87.8, std 11.58, range [41.84, 98.0]

Sequence (158 aa):
MITDNRMHKLHDDILDLFHATISRFPPQHAPFIQAAMPYKIGEYLVELGYITPRELRQVLQHAKGAHHVGLDLVRGDVIPAPVLPAILLIQFLDRIERESQPTPRFMGERLLLNGLLEARQLADGLGEQIATYQHGDWVRLGEILTHRGWLAESSISN